Protein AF-A0A3D5QBH6-F1 (afdb_monomer)

Foldseek 3Di:
DKFFAQLVVLVVVCVVCVPFWAQDDVDPSSTIIGGDPPPPDDPVVVVVRNVVSVVVVLVPDPPVSNVVVVVVVVVVD

Nearest PDB structures (foldseek):
  2a1v-assembly1_A  TM=9.123E-01  e=1.336E-05  Deinococcus radiodurans
  6pcp-assembly2_C  TM=3.247E-01  e=2.049E+00  Bordetella pertussis
  8ylj-assembly1_A  TM=3.053E-01  e=2.503E+00  Pectobacterium atroseptic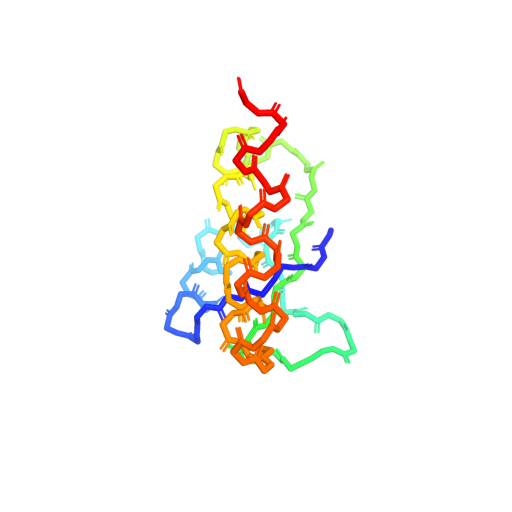um
  5e1z-assembly1_B  TM=3.333E-01  e=9.504E+00  Dehalococcoides mccartyi BTF08

Secondary structure (DSSP, 8-state):
-EEE--HHHHHHHHHH-TTTEEEPSSS-TTTEEEE--SSSS-HHHHHHHHHHHHHHHHTTS-HHHHHHHHHHHHTT-

InterPro domains:
  IPR007351 YjbR [PTHR35145] (1-69)
  IPR038056 YjbR-like superfamily [G3DSA:3.90.1150.30] (1-76)
  IPR038056 YjbR-like superfamily [SSF142906] (1-69)
  IPR058532 YjbR/MT2646/Rv2570-like [PF04237] (1-56)

Organism: Flexistipes sinusarabici (NCBI:txid2352)

Radius of gyration: 13.85 Å; Cα contacts (8 Å, |Δi|>4): 79; chains: 1; bounding box: 34×22×34 Å

Solvent-accessible surface area (backbone atoms only — not comparable to full-atom values): 4387 Å² total; per-residue (Å²): 86,81,37,48,44,57,57,82,52,47,56,54,47,28,72,75,32,68,92,33,30,43,68,19,79,102,46,60,60,58,36,24,30,27,42,55,94,78,71,84,66,53,75,64,63,51,50,51,46,50,51,51,17,48,52,63,52,45,71,73,45,58,69,72,56,40,52,50,55,50,57,57,54,64,74,76,109

Structure (mmCIF, N/CA/C/O backbone):
data_AF-A0A3D5QBH6-F1
#
_entry.id   AF-A0A3D5QBH6-F1
#
loop_
_atom_site.group_PDB
_atom_site.id
_atom_site.type_symbol
_atom_site.label_atom_id
_atom_site.label_alt_id
_atom_site.label_comp_id
_atom_site.label_asym_id
_atom_site.label_entity_id
_atom_site.label_seq_id
_atom_site.pdbx_PDB_ins_code
_atom_site.Cartn_x
_atom_site.Cartn_y
_atom_site.Cartn_z
_atom_site.occupancy
_atom_site.B_iso_or_equiv
_atom_site.auth_seq_id
_atom_site.auth_comp_id
_atom_site.auth_asym_id
_atom_site.auth_atom_id
_atom_site.pdbx_PDB_model_num
ATOM 1 N N . VAL A 1 1 ? 4.730 7.379 -5.554 1.00 93.56 1 VAL A N 1
ATOM 2 C CA . VAL A 1 1 ? 3.794 7.445 -4.401 1.00 93.56 1 VAL A CA 1
ATOM 3 C C . VAL A 1 1 ? 4.154 6.355 -3.398 1.00 93.56 1 VAL A C 1
ATOM 5 O O . VAL A 1 1 ? 4.587 5.303 -3.842 1.00 93.56 1 VAL A O 1
ATOM 8 N N . ASN A 1 2 ? 4.031 6.585 -2.084 1.00 96.00 2 ASN A N 1
ATOM 9 C CA . ASN A 1 2 ? 4.233 5.532 -1.076 1.00 96.00 2 ASN A CA 1
ATOM 10 C C . ASN A 1 2 ? 2.897 4.873 -0.739 1.00 96.00 2 ASN A C 1
ATOM 12 O O . ASN A 1 2 ? 1.992 5.564 -0.278 1.00 96.00 2 ASN A O 1
ATOM 16 N N . LEU A 1 3 ? 2.798 3.559 -0.925 1.00 97.62 3 LEU A N 1
ATOM 17 C CA . LEU A 1 3 ? 1.601 2.776 -0.625 1.00 97.62 3 LEU A CA 1
ATOM 18 C C . LEU A 1 3 ? 1.914 1.740 0.451 1.00 97.62 3 LEU A C 1
ATOM 20 O O . LEU A 1 3 ? 2.949 1.064 0.405 1.00 97.62 3 LEU A O 1
ATOM 24 N N . LYS A 1 4 ? 1.023 1.640 1.437 1.00 98.12 4 LYS A N 1
ATOM 25 C CA . LYS A 1 4 ? 1.075 0.603 2.459 1.00 98.12 4 LYS A CA 1
ATOM 26 C C . LYS A 1 4 ? 0.623 -0.713 1.837 1.00 98.12 4 LYS A C 1
ATOM 28 O O . LYS A 1 4 ? -0.344 -0.749 1.087 1.00 98.12 4 LYS A O 1
ATOM 33 N N . CYS A 1 5 ? 1.318 -1.787 2.164 1.00 97.25 5 CYS A N 1
ATOM 34 C CA . CYS A 1 5 ? 1.093 -3.118 1.635 1.00 97.25 5 CYS A CA 1
ATOM 35 C C . CYS A 1 5 ? 1.175 -4.146 2.768 1.00 97.25 5 CYS A C 1
ATOM 37 O O . CYS A 1 5 ? 1.810 -3.918 3.809 1.00 97.25 5 CYS A O 1
ATOM 39 N N . LYS A 1 6 ? 0.525 -5.292 2.568 1.00 96.56 6 LYS A N 1
ATOM 40 C CA . LYS A 1 6 ? 0.715 -6.460 3.429 1.00 96.56 6 LYS A CA 1
ATOM 41 C C . LYS A 1 6 ? 2.140 -6.995 3.221 1.00 96.56 6 LYS A C 1
ATOM 43 O O . LYS A 1 6 ? 2.600 -6.996 2.079 1.00 96.56 6 LYS A O 1
ATOM 48 N N . PRO A 1 7 ? 2.854 -7.417 4.279 1.00 94.81 7 PRO A N 1
ATOM 49 C CA . PRO A 1 7 ? 4.230 -7.897 4.156 1.00 94.81 7 PRO A CA 1
ATOM 50 C C . PRO A 1 7 ? 4.425 -8.976 3.098 1.00 94.81 7 PRO A C 1
ATOM 52 O O . PRO A 1 7 ? 5.406 -8.937 2.368 1.00 94.81 7 PRO A O 1
ATOM 55 N N . GLU A 1 8 ? 3.465 -9.890 2.998 1.00 92.44 8 GLU A N 1
ATOM 56 C CA . GLU A 1 8 ? 3.508 -11.048 2.110 1.00 92.44 8 GLU A CA 1
ATOM 57 C C . GLU A 1 8 ? 3.459 -10.628 0.634 1.00 92.44 8 GLU A C 1
ATOM 59 O O . GLU A 1 8 ? 4.091 -11.251 -0.207 1.00 92.44 8 GLU A O 1
ATOM 64 N N . LEU A 1 9 ? 2.763 -9.527 0.330 1.00 94.75 9 LEU A N 1
ATOM 65 C CA . LEU A 1 9 ? 2.640 -8.975 -1.023 1.00 94.75 9 LEU A CA 1
ATOM 66 C C . LEU A 1 9 ? 3.736 -7.952 -1.346 1.00 94.75 9 LEU A C 1
ATOM 68 O O . LEU A 1 9 ? 3.980 -7.638 -2.509 1.00 94.75 9 LEU A O 1
ATOM 72 N N . ALA A 1 10 ? 4.383 -7.372 -0.332 1.00 95.38 10 ALA A N 1
ATOM 73 C CA . ALA A 1 10 ? 5.330 -6.284 -0.540 1.00 95.38 10 ALA A CA 1
ATOM 74 C C . ALA A 1 10 ? 6.553 -6.724 -1.357 1.00 95.38 10 ALA A C 1
ATOM 76 O O . ALA A 1 10 ? 7.026 -5.940 -2.180 1.00 95.38 10 ALA A O 1
ATOM 77 N N . GLU A 1 11 ? 7.047 -7.943 -1.128 1.00 94.50 11 GLU A N 1
ATOM 78 C CA . GLU A 1 11 ? 8.171 -8.536 -1.862 1.00 94.50 11 GLU A CA 1
ATOM 79 C C . GLU A 1 11 ? 7.742 -9.015 -3.253 1.00 94.50 11 GLU A C 1
ATOM 81 O O . GLU A 1 11 ? 8.362 -8.607 -4.233 1.00 94.50 11 GLU A O 1
ATOM 86 N N . GLU A 1 12 ? 6.619 -9.736 -3.358 1.00 96.31 12 GLU A N 1
ATOM 87 C CA . GLU A 1 12 ? 6.062 -10.200 -4.640 1.00 96.31 12 GLU A CA 1
ATOM 88 C C . GLU A 1 12 ? 5.889 -9.046 -5.641 1.00 96.31 12 GLU A C 1
ATOM 90 O O . GLU A 1 12 ? 6.297 -9.140 -6.797 1.00 96.31 12 GLU A O 1
ATOM 95 N N . LEU A 1 13 ? 5.338 -7.911 -5.199 1.00 96.75 13 LEU A N 1
ATOM 96 C CA . LEU A 1 13 ? 5.131 -6.758 -6.078 1.00 96.75 13 LEU A CA 1
ATOM 97 C C . LEU A 1 13 ? 6.447 -6.137 -6.569 1.00 96.75 13 LEU A C 1
ATOM 99 O O . LEU A 1 13 ? 6.485 -5.622 -7.685 1.00 96.75 13 LEU A O 1
ATOM 103 N N . ARG A 1 14 ? 7.522 -6.182 -5.771 1.00 96.62 14 ARG A N 1
ATOM 104 C CA . ARG A 1 14 ? 8.851 -5.695 -6.193 1.00 96.62 14 ARG A CA 1
ATOM 105 C C . ARG A 1 14 ? 9.487 -6.625 -7.215 1.00 96.62 14 ARG A C 1
ATOM 1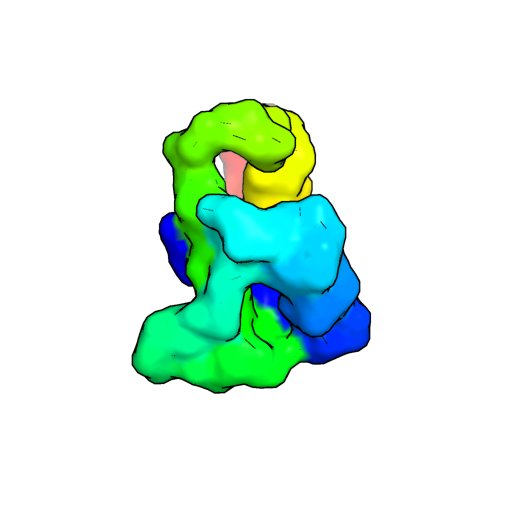07 O O . ARG A 1 14 ? 10.143 -6.149 -8.133 1.00 96.62 14 ARG A O 1
ATOM 114 N N . GLU A 1 15 ? 9.291 -7.930 -7.058 1.00 96.50 15 GLU A N 1
ATOM 115 C CA . GLU A 1 15 ? 9.763 -8.927 -8.020 1.00 96.50 15 GLU A CA 1
ATOM 116 C C . GLU A 1 15 ? 9.000 -8.829 -9.342 1.00 96.50 15 GLU A C 1
ATOM 118 O O . GLU A 1 15 ? 9.602 -8.892 -10.413 1.00 96.50 15 GLU A O 1
ATOM 123 N N . ARG A 1 16 ? 7.680 -8.625 -9.270 1.00 96.75 16 ARG A N 1
ATOM 124 C CA . ARG A 1 16 ? 6.807 -8.547 -10.444 1.00 96.75 16 ARG A CA 1
ATOM 125 C C . ARG A 1 16 ? 6.969 -7.253 -11.241 1.00 96.75 16 ARG A C 1
ATOM 127 O O . ARG A 1 16 ? 6.837 -7.290 -12.459 1.00 96.75 16 ARG A O 1
ATOM 134 N N . TYR A 1 17 ? 7.253 -6.135 -10.573 1.00 96.75 17 TYR A N 1
ATOM 135 C CA . TYR A 1 17 ? 7.366 -4.809 -11.191 1.00 96.75 17 TYR A CA 1
ATOM 136 C C . TYR A 1 17 ? 8.690 -4.125 -10.809 1.00 96.75 17 TYR A C 1
ATOM 138 O O . TYR A 1 17 ? 8.683 -3.080 -10.149 1.00 96.75 17 TYR A O 1
ATOM 146 N N . PRO A 1 18 ? 9.851 -4.679 -11.200 1.00 96.06 18 PRO A N 1
ATOM 147 C CA . PRO A 1 18 ? 11.156 -4.240 -10.701 1.00 96.06 18 PRO A CA 1
ATOM 148 C C . PRO A 1 18 ? 11.549 -2.822 -11.142 1.00 96.06 18 PRO A C 1
ATOM 150 O O . PRO A 1 18 ? 12.461 -2.235 -10.563 1.00 96.06 18 PRO A O 1
ATOM 153 N N . GLN A 1 19 ? 10.889 -2.265 -12.165 1.00 96.00 19 GLN A N 1
ATOM 154 C CA . GLN A 1 19 ? 11.113 -0.890 -12.629 1.00 96.00 19 GLN A CA 1
ATOM 155 C C . GLN A 1 19 ? 10.152 0.123 -11.993 1.00 96.00 19 GLN A C 1
ATOM 157 O O . GLN A 1 19 ? 10.372 1.331 -12.112 1.00 96.00 19 GLN A O 1
ATOM 162 N N . SER A 1 20 ? 9.111 -0.349 -11.303 1.00 97.25 20 SER A N 1
ATOM 163 C CA . SER A 1 20 ? 8.044 0.508 -10.778 1.00 97.25 20 SER A CA 1
ATOM 164 C C . SER A 1 20 ? 7.818 0.385 -9.286 1.00 97.25 20 SER A C 1
ATOM 166 O O . SER A 1 20 ? 7.364 1.352 -8.682 1.00 97.25 20 SER A O 1
ATOM 168 N N . VAL A 1 21 ? 8.128 -0.753 -8.670 1.00 97.62 21 VAL A N 1
ATOM 169 C CA . VAL A 1 21 ? 7.844 -1.012 -7.259 1.00 97.62 21 VAL A CA 1
ATOM 170 C C . VAL A 1 21 ? 9.148 -1.216 -6.500 1.00 97.62 21 VAL A C 1
ATOM 172 O O . VAL A 1 21 ? 9.879 -2.178 -6.709 1.00 97.62 21 VAL A O 1
ATOM 175 N N . PHE A 1 22 ? 9.417 -0.314 -5.561 1.00 97.38 22 PHE A N 1
AT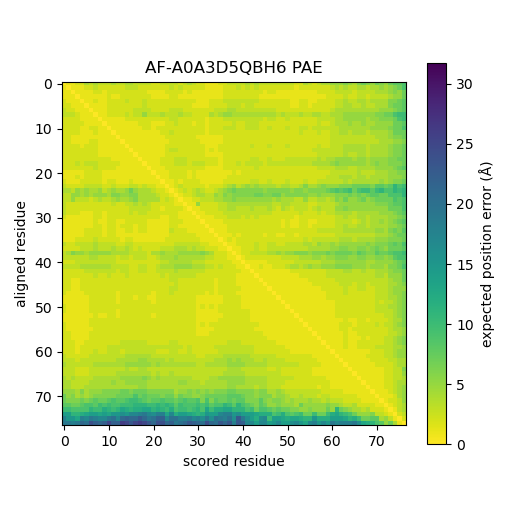OM 176 C CA . PHE A 1 22 ? 10.643 -0.293 -4.765 1.00 97.38 22 PHE A CA 1
ATOM 177 C C . PHE A 1 22 ? 10.326 -0.314 -3.268 1.00 97.38 22 PHE A C 1
ATOM 179 O O . PHE A 1 22 ? 9.217 0.048 -2.864 1.00 97.38 22 PHE A O 1
ATOM 186 N N . PRO A 1 23 ? 11.286 -0.674 -2.397 1.00 97.19 23 PRO A N 1
ATOM 187 C CA . PRO A 1 23 ? 11.113 -0.517 -0.959 1.00 97.19 23 PRO A CA 1
ATOM 188 C C . PRO A 1 23 ? 10.784 0.931 -0.573 1.00 97.19 23 PRO A C 1
ATOM 190 O O . PRO A 1 23 ? 11.395 1.868 -1.081 1.00 97.19 23 PRO A O 1
ATOM 193 N N . GLY A 1 24 ? 9.841 1.120 0.353 1.00 92.50 24 GLY A N 1
ATOM 194 C CA . GLY A 1 24 ? 9.422 2.446 0.809 1.00 92.50 24 GLY A CA 1
ATOM 195 C C . GLY A 1 24 ? 10.582 3.314 1.322 1.00 92.50 24 GLY A C 1
ATOM 196 O O . GLY A 1 24 ? 11.358 2.886 2.180 1.00 92.50 24 GLY A O 1
ATOM 197 N N . TYR A 1 25 ? 10.680 4.557 0.839 1.00 87.88 25 TYR A N 1
ATOM 198 C CA . TYR A 1 25 ? 11.661 5.542 1.314 1.00 8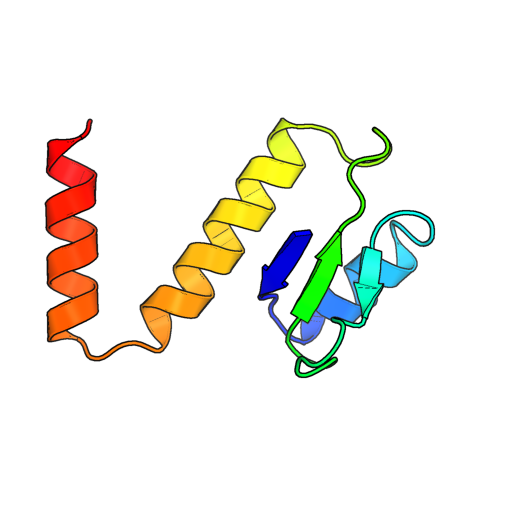7.88 25 TYR A CA 1
ATOM 199 C C . TYR A 1 25 ? 11.237 6.129 2.667 1.00 87.88 25 TYR A C 1
ATOM 201 O O . TYR A 1 25 ? 10.067 6.458 2.850 1.00 87.88 25 TYR A O 1
ATOM 209 N N . HIS A 1 26 ? 12.173 6.204 3.625 1.00 91.38 26 HIS A N 1
ATOM 210 C CA . HIS A 1 26 ? 11.965 6.586 5.040 1.00 91.38 26 HIS A CA 1
ATOM 211 C C . HIS A 1 26 ? 10.861 5.834 5.813 1.00 91.38 26 HIS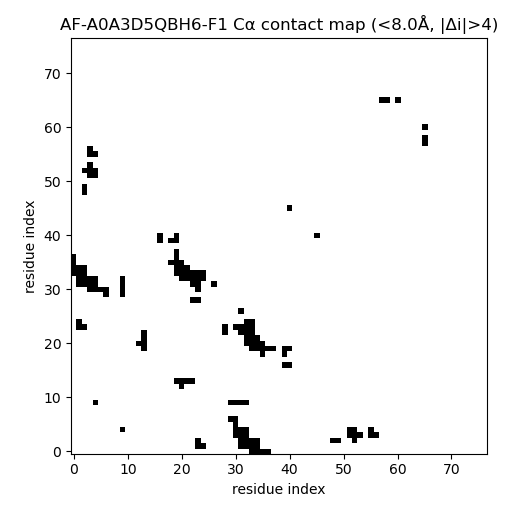 A C 1
ATOM 213 O O . HIS A 1 26 ? 10.589 6.151 6.967 1.00 91.38 26 HIS A O 1
ATOM 219 N N . MET A 1 27 ? 10.258 4.810 5.215 1.00 93.94 27 MET A N 1
ATOM 220 C CA . MET A 1 27 ? 9.177 4.016 5.793 1.00 93.94 27 MET A CA 1
ATOM 221 C C . MET A 1 27 ? 9.652 2.590 6.088 1.00 93.94 27 MET A C 1
ATOM 223 O O . MET A 1 27 ? 10.729 2.162 5.660 1.00 93.94 27 MET A O 1
ATOM 227 N N . SER A 1 28 ? 8.834 1.819 6.812 1.00 94.38 28 SER A N 1
ATOM 228 C CA . SER A 1 28 ? 9.112 0.395 7.026 1.00 94.38 28 SER A CA 1
ATOM 229 C C . SER A 1 28 ? 9.080 -0.357 5.696 1.00 94.38 28 SER A C 1
ATOM 231 O O . SER A 1 28 ? 8.016 -0.563 5.115 1.00 94.38 28 SER A O 1
ATOM 233 N N . LYS A 1 29 ? 10.242 -0.839 5.246 1.00 94.62 29 LYS A N 1
ATOM 234 C CA . LYS A 1 29 ? 10.384 -1.634 4.014 1.00 94.62 29 LYS A CA 1
ATOM 235 C C . LYS A 1 29 ? 9.617 -2.960 4.060 1.00 94.62 29 LYS A C 1
ATOM 237 O O . LYS A 1 29 ? 9.452 -3.584 3.023 1.00 94.62 29 LYS A O 1
ATOM 242 N N . LYS A 1 30 ? 9.129 -3.383 5.229 1.00 95.00 30 LYS A N 1
ATOM 243 C CA . LYS A 1 30 ? 8.239 -4.544 5.364 1.00 95.00 30 LYS A CA 1
ATOM 244 C C . LYS A 1 30 ? 6.804 -4.237 4.923 1.00 95.00 30 LYS A C 1
ATOM 246 O O . LYS A 1 30 ? 6.111 -5.121 4.453 1.00 95.00 30 LYS A O 1
ATOM 251 N N . HIS A 1 31 ? 6.348 -2.998 5.099 1.00 96.38 31 HIS A N 1
ATOM 252 C CA . HIS A 1 31 ? 4.935 -2.632 4.941 1.00 96.38 31 HIS A CA 1
ATOM 253 C C . HIS A 1 31 ? 4.687 -1.569 3.880 1.00 96.38 31 HIS A C 1
ATOM 255 O O . HIS A 1 31 ? 3.542 -1.190 3.677 1.00 96.38 31 HIS A O 1
ATOM 261 N N . TRP A 1 32 ? 5.729 -1.025 3.259 1.00 97.94 32 TRP A N 1
ATOM 262 C CA . TRP A 1 32 ? 5.598 0.115 2.364 1.00 97.94 32 TRP A CA 1
ATOM 263 C C . TRP A 1 32 ? 6.414 -0.088 1.101 1.00 97.94 32 TRP A C 1
ATOM 265 O O . TRP A 1 32 ? 7.584 -0.481 1.161 1.00 97.94 32 TRP A O 1
ATOM 275 N N . ASN A 1 33 ? 5.791 0.256 -0.021 1.00 97.94 33 ASN A N 1
ATOM 276 C CA . ASN A 1 33 ? 6.413 0.322 -1.332 1.00 97.94 33 ASN A CA 1
ATOM 277 C C . ASN A 1 33 ? 6.340 1.751 -1.871 1.00 97.94 33 ASN A C 1
ATOM 279 O O . ASN A 1 33 ? 5.334 2.437 -1.689 1.00 97.94 33 ASN A O 1
ATOM 283 N N . ILE A 1 34 ? 7.397 2.191 -2.552 1.00 97.38 34 ILE A N 1
ATOM 284 C CA . ILE A 1 34 ? 7.294 3.280 -3.522 1.00 97.38 34 ILE A CA 1
ATOM 285 C C . ILE A 1 34 ? 6.782 2.669 -4.820 1.00 97.38 34 ILE A C 1
ATOM 287 O O . ILE A 1 34 ? 7.372 1.710 -5.306 1.00 97.38 34 ILE A O 1
ATOM 291 N N . VAL A 1 35 ? 5.741 3.262 -5.395 1.00 97.19 35 VAL A N 1
ATOM 292 C CA . VAL A 1 35 ? 5.285 2.975 -6.756 1.00 97.19 35 VAL A CA 1
ATOM 293 C C . VAL A 1 35 ? 5.586 4.174 -7.655 1.00 97.19 35 VAL A C 1
ATOM 295 O O . VAL A 1 35 ? 5.187 5.307 -7.347 1.00 97.19 35 VAL A O 1
ATOM 298 N N . ILE A 1 36 ? 6.319 3.937 -8.740 1.00 96.69 36 ILE A N 1
ATOM 299 C CA . ILE A 1 36 ? 6.613 4.905 -9.799 1.00 96.69 36 ILE A CA 1
ATOM 300 C C . ILE A 1 36 ? 5.514 4.811 -10.860 1.00 96.69 36 ILE A C 1
ATOM 302 O O . ILE A 1 36 ? 5.183 3.731 -11.331 1.00 96.69 36 ILE A O 1
ATOM 306 N N . MET A 1 37 ? 4.941 5.953 -11.240 1.00 94.50 37 MET A N 1
ATOM 307 C CA . MET A 1 37 ? 3.873 6.032 -12.244 1.00 94.50 37 MET A CA 1
ATOM 308 C C . MET A 1 37 ? 4.482 6.238 -13.634 1.00 94.50 37 MET A C 1
ATOM 310 O O . MET A 1 37 ? 4.450 7.334 -14.187 1.00 94.50 37 MET A O 1
ATOM 314 N N . ASN A 1 38 ? 5.098 5.185 -14.167 1.00 93.81 38 ASN A N 1
ATOM 315 C CA . ASN A 1 38 ? 5.794 5.164 -15.462 1.00 93.81 38 ASN A CA 1
ATOM 316 C C . ASN A 1 38 ? 5.014 4.412 -16.563 1.00 93.81 38 ASN A C 1
ATOM 318 O O . ASN A 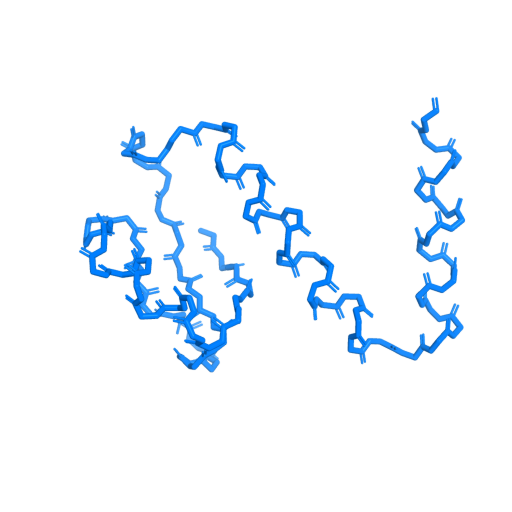1 38 ? 5.590 4.129 -17.609 1.00 93.81 38 ASN A O 1
ATOM 322 N N . ARG A 1 39 ? 3.725 4.107 -16.333 1.00 92.31 39 ARG A N 1
ATOM 323 C CA . ARG A 1 39 ? 2.827 3.322 -17.209 1.00 92.31 39 ARG A CA 1
ATOM 324 C C . ARG A 1 39 ? 3.108 1.811 -17.301 1.00 92.31 39 ARG A C 1
ATOM 326 O O . ARG A 1 39 ? 2.460 1.154 -18.106 1.00 92.31 39 ARG A O 1
ATOM 333 N N . GLU A 1 40 ? 4.000 1.243 -16.485 1.00 93.69 40 GLU A N 1
ATOM 334 C CA . GLU A 1 40 ? 4.136 -0.225 -16.368 1.00 93.69 40 GLU A CA 1
ATOM 335 C C . GLU A 1 40 ? 2.943 -0.851 -15.625 1.00 93.69 40 GLU A C 1
ATOM 337 O O . GLU A 1 40 ? 2.468 -1.923 -15.988 1.00 93.69 40 GLU A O 1
ATOM 342 N N . VAL A 1 41 ? 2.447 -0.157 -14.598 1.00 93.56 41 VAL A N 1
ATOM 343 C CA . VAL A 1 41 ? 1.224 -0.501 -13.865 1.00 93.56 41 VAL A CA 1
ATOM 344 C C . VAL A 1 41 ? 0.100 0.374 -14.405 1.00 93.56 41 VAL A C 1
ATOM 346 O O . VAL A 1 41 ? 0.251 1.600 -14.456 1.00 93.56 41 VAL A O 1
ATOM 349 N N . ASP A 1 42 ? -0.998 -0.244 -14.832 1.00 94.38 42 ASP A N 1
ATOM 350 C CA . ASP A 1 42 ? -2.152 0.491 -15.341 1.00 94.38 42 ASP A CA 1
ATOM 351 C C . ASP A 1 42 ? -2.889 1.264 -14.232 1.00 94.38 42 ASP A C 1
ATOM 353 O O . ASP A 1 42 ? -2.723 1.033 -13.028 1.00 94.38 42 ASP A O 1
ATOM 357 N N . ASP A 1 43 ? -3.697 2.235 -14.657 1.00 94.50 43 ASP A N 1
ATOM 358 C CA . ASP A 1 43 ? -4.357 3.168 -13.747 1.00 94.50 43 ASP A CA 1
ATOM 359 C C . ASP A 1 43 ? -5.445 2.482 -12.893 1.00 94.50 43 ASP A C 1
ATOM 361 O O . ASP A 1 43 ? -5.778 2.995 -11.823 1.00 94.50 43 ASP A O 1
ATOM 365 N N . GLU A 1 44 ? -6.014 1.354 -13.332 1.00 96.31 44 GLU A N 1
ATOM 366 C CA . GLU A 1 44 ? -7.030 0.608 -12.577 1.00 96.31 44 GLU A CA 1
ATOM 367 C C . GLU A 1 44 ? -6.377 -0.159 -11.429 1.00 96.31 44 GLU A C 1
ATOM 369 O O . GLU A 1 44 ? -6.741 0.039 -10.268 1.00 96.31 44 GLU A O 1
ATOM 374 N N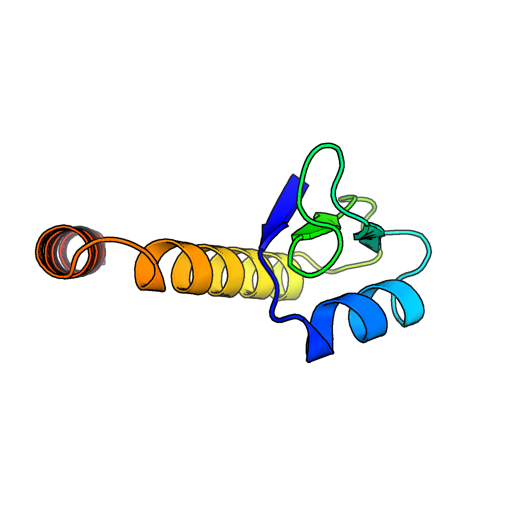 . LEU A 1 45 ? -5.323 -0.916 -11.726 1.00 95.62 45 LEU A N 1
ATOM 375 C CA . LEU A 1 45 ? -4.541 -1.642 -10.734 1.00 95.62 45 LEU A CA 1
ATOM 376 C C . LEU A 1 45 ? -3.899 -0.693 -9.712 1.00 95.62 45 LEU A C 1
ATOM 378 O O . LEU A 1 45 ? -3.883 -0.967 -8.510 1.00 95.62 45 LEU A O 1
ATOM 382 N N . LEU A 1 46 ? -3.418 0.473 -10.154 1.00 96.00 46 LEU A N 1
ATOM 383 C CA . LEU A 1 46 ? -2.885 1.479 -9.237 1.00 96.00 46 LEU A CA 1
ATOM 384 C C . LEU A 1 46 ? -3.965 2.018 -8.284 1.00 96.00 46 LEU A C 1
ATOM 386 O O . LEU A 1 46 ? -3.684 2.221 -7.100 1.00 96.00 46 LEU A O 1
ATOM 390 N N . LYS A 1 47 ? -5.197 2.234 -8.766 1.00 96.50 47 LYS A N 1
ATOM 391 C CA . LYS A 1 47 ? -6.328 2.641 -7.913 1.00 96.50 47 LYS A CA 1
ATOM 392 C C . LYS A 1 47 ? -6.675 1.561 -6.895 1.00 96.50 47 LYS A C 1
ATOM 394 O O . LYS A 1 47 ? -6.911 1.902 -5.736 1.00 96.50 47 LYS A O 1
ATOM 399 N N . GLU A 1 48 ? -6.648 0.288 -7.283 1.00 97.19 48 GLU A N 1
ATOM 400 C CA . GLU A 1 48 ? -6.847 -0.830 -6.354 1.00 97.19 48 GLU A CA 1
ATOM 401 C C . GLU A 1 48 ? -5.793 -0.827 -5.240 1.00 97.19 48 GLU A C 1
ATOM 403 O O . GLU A 1 48 ? -6.129 -0.924 -4.059 1.00 97.19 48 GLU A O 1
ATOM 408 N N . TRP A 1 49 ? -4.516 -0.629 -5.580 1.00 97.38 49 TRP A N 1
ATOM 409 C CA . TRP A 1 49 ? -3.444 -0.558 -4.581 1.00 97.38 49 TRP A CA 1
ATOM 410 C C . TRP A 1 49 ? -3.565 0.657 -3.662 1.00 97.38 49 TRP A C 1
ATOM 412 O O . TRP A 1 49 ? -3.258 0.568 -2.471 1.00 97.38 49 TRP A O 1
ATOM 422 N N . ILE A 1 50 ? -4.023 1.795 -4.187 1.00 97.31 50 ILE A N 1
ATOM 423 C CA . ILE A 1 50 ? -4.317 2.984 -3.379 1.00 97.31 50 ILE A CA 1
ATOM 424 C C . ILE A 1 50 ? -5.453 2.688 -2.393 1.00 97.31 50 ILE A C 1
ATOM 426 O O . ILE A 1 50 ? -5.320 3.008 -1.209 1.00 97.31 50 ILE A O 1
ATOM 430 N N . ALA A 1 51 ? -6.533 2.052 -2.853 1.00 96.56 51 ALA A N 1
ATOM 431 C CA . ALA A 1 51 ? -7.664 1.677 -2.010 1.00 96.56 51 ALA A CA 1
ATOM 432 C C . ALA A 1 51 ? -7.250 0.684 -0.911 1.00 96.56 51 ALA A C 1
ATOM 434 O O . ALA A 1 51 ? -7.555 0.900 0.263 1.00 96.56 51 ALA A O 1
ATOM 435 N N . GLU A 1 52 ? -6.478 -0.352 -1.246 1.00 97.38 52 GLU A N 1
ATOM 436 C CA . GLU A 1 52 ? -5.991 -1.318 -0.254 1.00 97.38 52 GLU A CA 1
ATOM 437 C C . GLU A 1 52 ? -5.035 -0.660 0.752 1.00 97.38 52 GLU A C 1
ATOM 439 O O . GLU A 1 52 ? -5.148 -0.872 1.962 1.00 97.38 52 GLU A O 1
ATOM 444 N N . SER A 1 53 ? -4.134 0.211 0.287 1.00 98.12 53 SER A N 1
ATOM 445 C CA . SER A 1 53 ? -3.263 1.001 1.162 1.00 98.12 53 SER A CA 1
ATOM 446 C C . SER A 1 53 ? -4.077 1.856 2.138 1.00 98.12 53 SER A C 1
ATOM 448 O O . SER A 1 53 ? -3.768 1.887 3.333 1.00 98.12 53 SER A O 1
ATOM 450 N N . TYR A 1 54 ? -5.125 2.531 1.658 1.00 96.88 54 TYR A N 1
ATOM 451 C CA . TYR A 1 54 ? -6.040 3.300 2.500 1.00 96.88 54 TYR A CA 1
ATOM 452 C C . TYR A 1 54 ? -6.702 2.409 3.558 1.00 96.88 54 TYR A C 1
ATOM 454 O O . TYR A 1 54 ? -6.608 2.710 4.750 1.00 96.88 54 TYR A O 1
ATOM 462 N N . ASN A 1 55 ? -7.266 1.267 3.159 1.00 96.56 55 ASN A N 1
ATOM 463 C CA . ASN A 1 55 ? -7.905 0.316 4.071 1.00 96.56 55 ASN A CA 1
ATOM 464 C C . ASN A 1 55 ? -6.938 -0.178 5.161 1.00 96.56 55 ASN A C 1
ATOM 466 O O . ASN A 1 55 ? -7.281 -0.198 6.346 1.00 96.56 55 ASN A O 1
ATOM 470 N N . LEU A 1 56 ? -5.692 -0.499 4.796 1.00 97.50 56 LEU A N 1
ATOM 471 C CA . LEU A 1 56 ? -4.638 -0.907 5.733 1.00 97.50 56 LEU A CA 1
ATOM 472 C C . LEU A 1 56 ? -4.209 0.209 6.694 1.00 97.50 56 LEU A C 1
ATOM 474 O O . LEU A 1 56 ? -3.698 -0.070 7.785 1.00 97.50 56 LEU A O 1
ATOM 478 N N . VAL A 1 57 ? -4.336 1.476 6.300 1.00 97.25 57 VAL A N 1
ATOM 479 C CA . VAL A 1 57 ? -4.104 2.617 7.194 1.00 97.25 57 VAL A CA 1
ATOM 480 C C . VAL A 1 57 ? -5.296 2.785 8.129 1.00 97.25 57 VAL A C 1
ATOM 482 O O . VAL A 1 57 ? -5.102 2.791 9.345 1.00 97.25 57 VAL A O 1
ATOM 485 N N . VAL A 1 58 ? -6.520 2.827 7.598 1.00 97.25 58 VAL A N 1
ATOM 486 C CA . VAL A 1 58 ? -7.753 2.972 8.386 1.00 97.25 58 VAL A CA 1
ATOM 487 C C . VAL A 1 58 ? -7.869 1.878 9.443 1.00 97.25 58 VAL A C 1
ATOM 489 O O . VAL A 1 58 ? -8.150 2.180 10.602 1.00 97.25 58 VAL A O 1
ATOM 492 N N . ALA A 1 59 ? -7.544 0.630 9.105 1.00 96.62 59 ALA A N 1
ATOM 493 C CA . ALA A 1 59 ? -7.572 -0.495 10.038 1.00 96.62 59 ALA A CA 1
ATOM 494 C C . ALA A 1 59 ? -6.682 -0.298 11.284 1.00 96.62 59 ALA A C 1
ATOM 496 O O . ALA A 1 59 ? -6.961 -0.890 12.326 1.00 96.62 59 ALA A O 1
ATOM 497 N N . THR A 1 60 ? -5.646 0.550 11.207 1.00 96.56 60 THR A N 1
ATOM 498 C CA . THR A 1 60 ? -4.764 0.872 12.348 1.00 96.56 60 THR A CA 1
ATOM 499 C C . THR A 1 60 ? -5.260 2.019 13.227 1.00 96.56 60 THR A C 1
ATOM 501 O O . THR A 1 60 ? -4.717 2.241 14.307 1.00 96.56 60 THR A O 1
ATOM 504 N N . LEU A 1 61 ? -6.288 2.749 12.793 1.00 97.81 61 LEU A N 1
ATOM 505 C CA . LEU A 1 61 ? -6.846 3.872 13.543 1.00 97.81 61 LEU A CA 1
ATOM 506 C C . LEU A 1 61 ? -7.796 3.386 14.650 1.00 97.81 61 LEU A C 1
ATOM 508 O O . LEU A 1 61 ? -8.344 2.288 14.557 1.00 97.81 61 LEU A O 1
ATOM 512 N N . PRO A 1 62 ? -8.070 4.192 15.691 1.00 98.31 62 PRO A N 1
ATOM 513 C CA . PRO A 1 62 ? -9.086 3.862 16.688 1.00 98.31 62 PRO A CA 1
ATOM 514 C C . PRO A 1 62 ? -10.465 3.618 16.060 1.00 98.31 62 PRO A C 1
ATOM 516 O O . PRO A 1 62 ? -10.849 4.298 15.108 1.00 98.31 62 PRO A O 1
ATOM 519 N N . LYS A 1 63 ? -11.267 2.715 16.642 1.00 97.50 63 LYS A N 1
ATOM 520 C CA . LYS A 1 63 ? -12.589 2.328 16.104 1.00 97.50 63 LYS A CA 1
ATOM 521 C C . LYS A 1 63 ? -13.540 3.502 15.868 1.00 97.50 63 LYS A C 1
ATOM 523 O O . LYS A 1 63 ? -14.272 3.505 14.884 1.00 97.50 63 LYS A O 1
ATOM 528 N N . LYS A 1 64 ? -13.482 4.527 16.723 1.00 97.81 64 LYS A N 1
ATOM 529 C CA . LYS A 1 64 ? -14.254 5.766 16.549 1.00 97.81 64 LYS A CA 1
ATOM 530 C C . LYS A 1 64 ? -13.891 6.504 15.254 1.00 97.81 64 LYS A C 1
ATOM 532 O O . LYS A 1 64 ? -14.776 7.016 14.583 1.00 97.81 64 LYS A O 1
ATOM 537 N N . VAL A 1 65 ? -12.603 6.546 14.908 1.00 98.00 65 VAL A N 1
ATOM 538 C CA . VAL A 1 65 ? -12.113 7.195 13.683 1.00 98.00 65 VAL A CA 1
ATOM 539 C C . VAL A 1 65 ? -12.464 6.354 12.459 1.00 98.00 65 VAL A C 1
ATOM 541 O O . VAL A 1 65 ? -12.939 6.910 11.479 1.00 98.00 65 VAL A O 1
ATOM 544 N N . GLN A 1 66 ? -12.307 5.025 12.537 1.00 97.19 66 GLN A N 1
ATOM 545 C CA . GLN A 1 66 ? -12.723 4.108 11.465 1.00 97.19 66 GLN A CA 1
ATOM 546 C C . GLN A 1 66 ? -14.194 4.318 11.095 1.00 97.19 66 GLN A C 1
ATOM 548 O O . GLN A 1 66 ? -14.505 4.535 9.931 1.00 97.19 66 GLN A O 1
ATOM 553 N N . LYS A 1 67 ? -15.084 4.310 12.098 1.00 95.88 67 LYS A N 1
ATOM 554 C CA . LYS A 1 67 ? -16.525 4.495 11.895 1.00 95.88 67 LYS A CA 1
ATOM 555 C C . LYS A 1 67 ? -16.841 5.827 11.213 1.00 95.88 67 LYS A C 1
ATOM 557 O O . LYS A 1 67 ? -17.570 5.829 10.233 1.00 95.88 67 LYS A O 1
ATOM 562 N N . LYS A 1 68 ? -16.233 6.921 11.684 1.00 96.62 68 LYS A N 1
ATOM 563 C CA . LYS A 1 68 ? -16.412 8.241 11.071 1.00 96.62 68 LYS A CA 1
ATOM 564 C C . LYS A 1 68 ? -16.002 8.245 9.592 1.00 96.62 68 LYS A C 1
ATOM 566 O O . LYS A 1 68 ? -16.740 8.748 8.764 1.00 96.62 68 LYS A O 1
ATOM 571 N N . LEU A 1 69 ? -14.843 7.674 9.260 1.00 95.44 69 LEU A N 1
ATOM 572 C CA . LEU A 1 69 ? -14.359 7.643 7.875 1.00 95.44 69 LEU A CA 1
ATOM 573 C C . LEU A 1 69 ? -15.263 6.816 6.948 1.00 95.44 69 LEU A C 1
A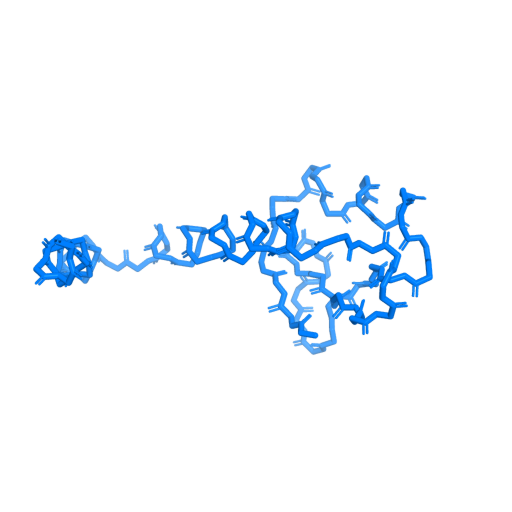TOM 575 O O . LEU A 1 69 ? -15.417 7.176 5.787 1.00 95.44 69 LEU A O 1
ATOM 579 N N . ILE A 1 70 ? -15.865 5.737 7.459 1.00 91.38 70 ILE A N 1
ATOM 580 C CA . ILE A 1 70 ? -16.842 4.932 6.711 1.00 91.38 70 ILE A CA 1
ATOM 581 C C . ILE A 1 70 ? -18.112 5.755 6.455 1.00 91.38 70 ILE A C 1
ATOM 583 O O . ILE A 1 70 ? -18.519 5.891 5.305 1.00 91.38 70 ILE A O 1
ATOM 587 N N . GLU A 1 71 ? -18.674 6.375 7.495 1.00 92.94 71 GLU A N 1
ATOM 588 C CA . GLU A 1 71 ? -19.857 7.243 7.381 1.00 92.94 71 GLU A CA 1
ATOM 589 C C . GLU A 1 71 ? -19.624 8.424 6.420 1.00 92.94 71 GLU A C 1
ATOM 591 O O . GLU A 1 71 ? -20.500 8.743 5.619 1.00 92.94 71 GLU A O 1
ATOM 596 N N . ASP A 1 72 ? -18.442 9.051 6.465 1.00 92.06 72 ASP A N 1
ATOM 597 C CA . ASP A 1 72 ? -18.065 10.149 5.564 1.00 92.06 72 ASP A CA 1
ATOM 598 C C . ASP A 1 72 ? -17.973 9.663 4.100 1.00 92.06 72 ASP A C 1
ATOM 600 O O . ASP A 1 72 ? -18.328 10.397 3.179 1.00 92.06 72 ASP A O 1
ATOM 604 N N . SER A 1 73 ? -17.514 8.425 3.869 1.00 85.94 73 SER A N 1
ATOM 605 C CA . SER A 1 73 ? -17.401 7.850 2.521 1.00 85.94 73 SER A CA 1
ATOM 606 C C . SER A 1 73 ? -18.751 7.482 1.898 1.00 85.94 73 SER A C 1
ATOM 608 O O . SER A 1 73 ? -18.936 7.699 0.705 1.00 85.94 73 SER A O 1
ATOM 610 N N . GLU A 1 74 ? -19.708 7.006 2.701 1.00 84.56 74 GLU A N 1
ATOM 611 C CA . GLU A 1 74 ? -21.066 6.659 2.253 1.00 84.56 74 GLU A CA 1
ATOM 612 C C . GLU A 1 74 ? -21.892 7.893 1.855 1.00 84.56 74 GLU A C 1
ATOM 614 O O . GLU A 1 74 ? -22.813 7.784 1.055 1.00 84.56 74 GLU A O 1
ATOM 619 N N . GLN A 1 75 ? -21.561 9.077 2.380 1.00 76.25 75 GLN A N 1
ATOM 620 C CA . GLN A 1 75 ? -22.239 10.340 2.048 1.00 76.25 75 GLN A CA 1
ATOM 621 C C . GLN A 1 75 ? -21.757 10.971 0.728 1.00 76.25 75 GLN A C 1
ATOM 623 O O . GLN A 1 75 ? -22.370 11.924 0.247 1.00 76.25 75 GLN A O 1
ATOM 628 N N . LEU A 1 76 ? -20.647 10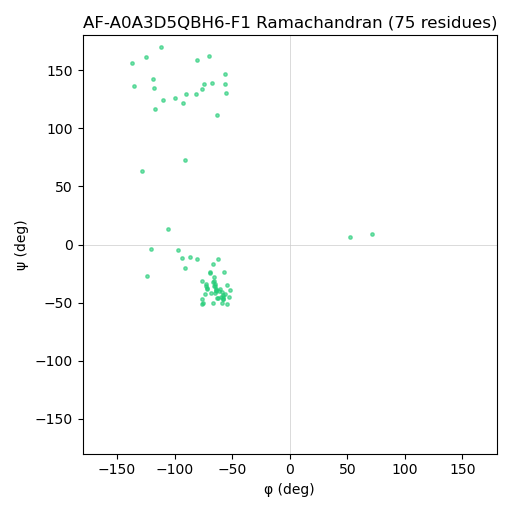.481 0.165 1.00 65.69 76 LEU A N 1
ATOM 629 C CA . LEU A 1 76 ? -20.037 10.983 -1.076 1.00 65.69 76 LEU A CA 1
ATOM 630 C C . LEU A 1 76 ? -20.432 10.173 -2.326 1.00 65.69 76 LEU A C 1
ATOM 632 O O . LEU A 1 76 ? -20.053 10.555 -3.435 1.00 65.69 76 LEU A O 1
ATOM 636 N N . THR A 1 77 ? -21.171 9.079 -2.142 1.00 53.75 77 THR A N 1
ATOM 637 C CA . THR A 1 77 ? -21.733 8.192 -3.179 1.00 53.75 77 THR A CA 1
ATOM 638 C C . THR A 1 77 ? -23.240 8.328 -3.261 1.00 53.75 77 THR A C 1
ATOM 640 O O . THR A 1 77 ? -23.754 8.356 -4.401 1.00 53.75 77 THR A O 1
#

pLDDT: mean 94.37, std 6.65, range [53.75, 98.31]

Sequence (77 aa):
VNLKCKPELAEELRERYPQSVFPGYHMSKKHWNIVIMNREVDDELLKEWIAESYNLVVATLPKKVQKKLIEDSEQLT

Mean predicted aligned error: 3.31 Å